Protein AF-A0AAW1TCM4-F1 (afdb_monomer_lite)

pLDDT: mean 75.03, std 10.3, range [40.72, 89.56]

Structure (mmCIF, N/CA/C/O backbone):
data_AF-A0AAW1TCM4-F1
#
_entry.id   AF-A0AAW1TCM4-F1
#
loop_
_atom_site.group_PDB
_atom_site.id
_atom_site.type_symbol
_atom_site.label_atom_id
_atom_site.label_alt_id
_atom_site.label_comp_id
_atom_site.label_asym_id
_atom_site.label_entity_id
_atom_site.label_seq_id
_atom_site.pdbx_PDB_ins_code
_atom_site.Cartn_x
_atom_site.Cartn_y
_atom_site.Cartn_z
_atom_site.occupancy
_atom_site.B_iso_or_equiv
_atom_site.auth_seq_id
_atom_site.auth_comp_id
_atom_site.auth_asym_id
_atom_site.auth_atom_id
_atom_site.pdbx_PDB_model_num
ATOM 1 N N . MET A 1 1 ? -0.206 16.823 -18.615 1.00 40.72 1 MET A N 1
ATOM 2 C CA . MET A 1 1 ? 0.899 15.876 -18.892 1.00 40.72 1 MET A CA 1
ATOM 3 C C . MET A 1 1 ? 1.906 15.952 -17.743 1.00 40.72 1 MET A C 1
ATOM 5 O O . MET A 1 1 ? 2.853 16.728 -17.786 1.00 40.72 1 MET A O 1
ATOM 9 N N . VAL A 1 2 ? 1.623 15.255 -16.637 1.00 46.03 2 VAL A N 1
ATOM 10 C CA . VAL A 1 2 ? 2.413 15.345 -15.395 1.00 46.03 2 VAL A CA 1
ATOM 11 C C . VAL A 1 2 ? 3.637 14.442 -15.539 1.00 46.03 2 VAL A C 1
ATOM 13 O O . VAL A 1 2 ? 3.503 13.271 -15.881 1.00 46.03 2 VAL A O 1
ATOM 16 N N . ARG A 1 3 ? 4.845 14.982 -15.342 1.00 58.47 3 ARG A N 1
ATOM 17 C CA . ARG A 1 3 ? 6.095 14.211 -15.452 1.00 58.47 3 ARG A CA 1
ATOM 18 C C . ARG A 1 3 ? 6.060 13.031 -14.458 1.00 58.47 3 ARG A C 1
ATOM 20 O O . ARG A 1 3 ? 5.876 13.295 -13.269 1.00 58.47 3 ARG A O 1
ATOM 27 N N . PRO A 1 4 ? 6.298 11.774 -14.886 1.00 62.53 4 PRO A N 1
ATOM 28 C CA . PRO A 1 4 ? 6.128 10.574 -14.049 1.00 62.53 4 PRO A CA 1
ATOM 29 C C . PRO A 1 4 ? 6.965 10.604 -12.760 1.00 62.53 4 PRO A C 1
ATOM 31 O O . PRO A 1 4 ? 6.526 10.121 -11.722 1.00 62.53 4 PRO A O 1
ATOM 34 N N . ARG A 1 5 ? 8.116 11.290 -12.789 1.00 63.88 5 ARG A N 1
ATOM 35 C CA . ARG A 1 5 ? 8.976 11.533 -11.619 1.00 63.88 5 ARG A CA 1
ATOM 36 C C . ARG A 1 5 ? 8.287 12.294 -10.480 1.00 63.88 5 ARG A C 1
ATOM 38 O O . ARG A 1 5 ? 8.565 12.030 -9.320 1.00 63.88 5 ARG A O 1
ATOM 45 N N . ARG A 1 6 ? 7.401 13.243 -10.799 1.00 72.44 6 ARG A N 1
ATOM 46 C CA . ARG A 1 6 ? 6.697 14.047 -9.786 1.00 72.44 6 ARG A CA 1
ATOM 47 C C . ARG A 1 6 ? 5.524 13.279 -9.187 1.00 72.44 6 ARG A C 1
ATOM 49 O O . ARG A 1 6 ? 5.311 13.355 -7.989 1.00 72.44 6 ARG A O 1
ATOM 56 N N . ALA A 1 7 ? 4.810 12.512 -10.009 1.00 76.19 7 ALA A N 1
ATOM 57 C CA . ALA A 1 7 ? 3.673 11.715 -9.558 1.00 76.19 7 ALA A CA 1
ATOM 58 C C . ALA A 1 7 ? 4.091 10.623 -8.555 1.00 76.19 7 ALA A C 1
ATOM 60 O O . ALA A 1 7 ? 3.447 10.487 -7.523 1.00 76.19 7 ALA A O 1
ATOM 61 N N . GLY A 1 8 ? 5.206 9.920 -8.798 1.00 79.31 8 GLY A N 1
ATOM 62 C CA . GLY A 1 8 ? 5.728 8.927 -7.848 1.00 79.31 8 GLY A CA 1
ATOM 63 C C . GLY A 1 8 ? 6.123 9.535 -6.498 1.00 79.31 8 GLY A C 1
ATOM 64 O O . GLY A 1 8 ? 5.716 9.030 -5.460 1.00 79.31 8 GLY A O 1
ATOM 65 N N . ALA A 1 9 ? 6.844 10.662 -6.504 1.00 81.38 9 ALA A N 1
ATOM 66 C CA . ALA A 1 9 ? 7.238 11.345 -5.269 1.00 81.38 9 ALA A CA 1
ATOM 67 C C . ALA A 1 9 ? 6.029 11.834 -4.455 1.00 81.38 9 ALA A C 1
ATOM 69 O O . ALA A 1 9 ? 6.022 11.708 -3.236 1.00 81.38 9 ALA A O 1
ATOM 70 N N . ILE A 1 10 ? 4.992 12.345 -5.128 1.00 85.19 10 ILE A N 1
ATOM 71 C CA . ILE A 1 10 ? 3.746 12.761 -4.474 1.00 85.19 10 ILE A CA 1
ATOM 72 C C . ILE A 1 10 ? 3.091 11.564 -3.773 1.00 85.19 10 ILE A C 1
ATOM 74 O O . ILE A 1 10 ? 2.753 11.675 -2.602 1.00 85.19 10 ILE A O 1
ATOM 78 N N . LEU A 1 11 ? 2.970 10.413 -4.442 1.00 85.81 11 LEU A N 1
ATOM 79 C CA . LEU A 1 11 ? 2.373 9.211 -3.846 1.00 85.81 11 LEU A CA 1
ATOM 80 C C . LEU A 1 11 ? 3.150 8.709 -2.620 1.00 85.81 11 LEU A C 1
ATOM 82 O O . LEU A 1 11 ? 2.528 8.347 -1.629 1.00 85.81 11 LEU A O 1
ATOM 86 N N . ILE A 1 12 ? 4.488 8.750 -2.650 1.00 85.19 12 ILE A N 1
ATOM 87 C CA . ILE A 1 12 ? 5.318 8.398 -1.483 1.00 85.19 12 ILE A CA 1
ATOM 88 C C . ILE A 1 12 ? 5.063 9.361 -0.324 1.00 85.19 12 ILE A C 1
ATOM 90 O O . ILE A 1 12 ? 4.878 8.914 0.801 1.00 85.19 12 ILE A O 1
ATOM 94 N N . ILE A 1 13 ? 5.023 10.671 -0.587 1.00 87.94 13 ILE A N 1
ATOM 95 C CA . ILE A 1 13 ? 4.738 11.671 0.451 1.00 87.94 13 ILE A CA 1
ATOM 96 C C . ILE A 1 13 ? 3.364 11.407 1.074 1.00 87.94 13 ILE A C 1
ATOM 98 O O . ILE A 1 13 ? 3.244 11.421 2.294 1.00 87.94 13 ILE A O 1
ATOM 102 N N . PHE A 1 14 ? 2.350 11.105 0.260 1.00 86.06 14 PHE A N 1
ATOM 103 C CA . PHE A 1 14 ? 1.027 10.731 0.761 1.00 86.06 14 PHE A CA 1
ATOM 104 C C . PHE A 1 14 ? 1.061 9.450 1.602 1.00 86.06 14 PHE A C 1
ATOM 106 O O . PHE A 1 14 ? 0.504 9.451 2.695 1.00 86.06 14 PHE A O 1
ATOM 113 N N . GLY A 1 15 ? 1.749 8.395 1.153 1.00 85.31 15 GLY A N 1
ATOM 114 C CA . GLY A 1 15 ? 1.902 7.155 1.924 1.00 85.31 15 GLY A CA 1
ATOM 115 C C . GLY A 1 15 ? 2.556 7.387 3.290 1.00 85.31 15 GLY A C 1
ATOM 116 O O . GLY A 1 15 ? 2.021 6.963 4.310 1.00 85.31 15 GLY A O 1
ATOM 117 N N . VAL A 1 16 ? 3.649 8.157 3.326 1.00 87.81 16 VAL A N 1
ATOM 118 C CA . VAL A 1 16 ? 4.347 8.527 4.571 1.00 87.81 16 VAL A CA 1
ATOM 119 C C . VAL A 1 16 ? 3.469 9.391 5.477 1.00 87.81 16 VAL A C 1
ATOM 121 O O . VAL A 1 16 ? 3.468 9.207 6.690 1.00 87.81 16 VAL A O 1
ATOM 124 N N . MET A 1 17 ? 2.696 10.327 4.916 1.00 89.56 17 MET A N 1
ATOM 125 C CA . MET A 1 17 ? 1.743 11.117 5.701 1.00 89.56 17 MET A CA 1
ATOM 126 C C . MET A 1 17 ? 0.652 10.239 6.318 1.00 89.56 17 MET A C 1
ATOM 128 O O . MET A 1 17 ? 0.297 10.452 7.474 1.00 89.56 17 MET A O 1
ATOM 132 N N . PHE A 1 18 ? 0.136 9.257 5.576 1.00 85.69 18 PHE A N 1
ATOM 133 C CA . PHE A 1 18 ? -0.867 8.320 6.079 1.00 85.69 18 PHE A CA 1
ATOM 134 C C . PHE A 1 18 ? -0.304 7.467 7.220 1.00 85.69 18 PHE A C 1
ATOM 136 O O . PHE A 1 18 ? -0.921 7.409 8.281 1.00 85.69 18 PHE A O 1
ATOM 143 N N . GLU A 1 19 ? 0.902 6.911 7.074 1.00 86.06 19 GLU A N 1
ATOM 144 C CA . GLU A 1 19 ? 1.581 6.228 8.183 1.00 86.06 19 GLU A CA 1
ATOM 145 C C . GLU A 1 19 ? 1.773 7.147 9.392 1.00 86.06 19 GLU A C 1
ATOM 147 O O . GLU A 1 19 ? 1.434 6.767 10.512 1.00 86.06 19 GLU A O 1
ATOM 152 N N . ALA A 1 20 ? 2.273 8.368 9.181 1.00 87.00 20 ALA A N 1
ATOM 153 C CA . A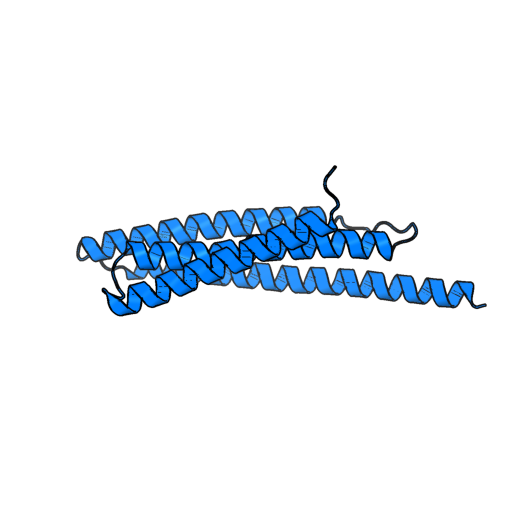LA A 1 20 ? 2.517 9.316 10.261 1.00 87.00 20 ALA A CA 1
ATOM 154 C C . ALA A 1 20 ? 1.228 9.642 11.030 1.00 87.00 20 ALA A C 1
ATOM 156 O O . ALA A 1 20 ? 1.226 9.620 12.260 1.00 87.00 20 ALA A O 1
ATOM 157 N N . VAL A 1 21 ? 0.118 9.886 10.326 1.00 86.75 21 VAL A N 1
ATOM 158 C CA . VAL A 1 21 ? -1.197 10.104 10.947 1.00 86.75 21 VAL A CA 1
ATOM 159 C C . VAL A 1 21 ? -1.647 8.863 11.718 1.00 86.75 21 VAL A C 1
ATOM 161 O O . VAL A 1 21 ? -2.099 8.994 12.854 1.00 86.75 21 VAL A O 1
ATOM 164 N N . GLY A 1 22 ? -1.469 7.664 11.159 1.00 83.25 22 GLY A N 1
ATOM 165 C CA . GLY A 1 22 ? -1.759 6.409 11.854 1.00 83.25 22 GLY A CA 1
ATOM 166 C C . GLY A 1 22 ? -0.968 6.266 13.158 1.00 83.25 22 GLY A C 1
ATOM 167 O O . GLY A 1 22 ? -1.544 5.987 14.209 1.00 83.25 22 GLY A O 1
ATOM 168 N N . PHE A 1 23 ? 0.337 6.542 13.135 1.00 82.69 23 PHE A N 1
ATOM 169 C CA . PHE A 1 23 ? 1.187 6.514 14.329 1.00 82.69 23 PHE A CA 1
ATOM 170 C C . PHE A 1 23 ? 0.819 7.586 15.360 1.00 82.69 23 PHE A C 1
ATOM 172 O O . PHE A 1 23 ? 0.856 7.312 16.560 1.00 82.69 23 PHE A O 1
ATOM 179 N N . ILE A 1 24 ? 0.420 8.782 14.923 1.00 84.69 24 ILE A N 1
ATOM 180 C CA . ILE A 1 24 ? -0.083 9.829 15.825 1.00 84.69 24 ILE A CA 1
ATOM 181 C C . ILE A 1 24 ? -1.378 9.363 16.501 1.00 84.69 24 ILE A C 1
ATOM 183 O O . ILE A 1 24 ? -1.511 9.492 17.717 1.00 84.69 24 ILE A O 1
ATOM 187 N N . MET A 1 25 ? -2.305 8.765 15.749 1.00 78.44 25 MET A N 1
ATOM 188 C CA . MET A 1 25 ? -3.540 8.206 16.309 1.00 78.44 25 MET A CA 1
ATOM 189 C C . MET A 1 25 ? -3.259 7.059 17.285 1.00 78.44 25 MET A C 1
ATOM 191 O O . MET A 1 25 ? -3.910 6.983 18.324 1.00 78.44 25 MET A O 1
ATOM 195 N N . ARG A 1 26 ? -2.228 6.242 17.027 1.00 77.56 26 ARG A N 1
ATOM 196 C CA . ARG A 1 26 ? -1.740 5.225 17.972 1.00 77.56 26 ARG A CA 1
ATOM 197 C C . ARG A 1 26 ? -1.243 5.833 19.278 1.00 77.56 26 ARG A C 1
ATOM 199 O O . ARG A 1 26 ? -1.575 5.345 20.356 1.00 77.56 26 ARG A O 1
ATOM 206 N N . ALA A 1 27 ? -0.451 6.898 19.188 1.00 78.69 27 ALA A N 1
ATOM 207 C CA . ALA A 1 27 ? 0.071 7.591 20.359 1.00 78.69 27 ALA A CA 1
ATOM 208 C C . ALA A 1 27 ? -1.053 8.239 21.185 1.00 78.69 27 ALA A C 1
ATOM 210 O O . ALA A 1 27 ? -1.025 8.165 22.411 1.00 78.69 27 ALA A O 1
ATOM 211 N N . LEU A 1 28 ? -2.062 8.817 20.525 1.00 74.00 28 LEU A N 1
ATOM 212 C CA . LEU A 1 28 ? -3.234 9.400 21.186 1.00 74.00 28 LEU A CA 1
ATOM 213 C C . LEU A 1 28 ? -4.132 8.333 21.827 1.00 74.00 28 LEU A C 1
ATOM 215 O O . LEU A 1 28 ? -4.562 8.511 22.964 1.00 74.00 28 LEU A O 1
ATOM 219 N N . SER A 1 29 ? -4.353 7.203 21.148 1.00 66.94 29 SER A N 1
ATOM 220 C CA . SER A 1 29 ? -5.100 6.063 21.697 1.00 66.94 29 SER A CA 1
ATOM 221 C C . SER A 1 29 ? -4.474 5.547 22.997 1.00 66.94 29 SER A C 1
ATOM 223 O O . SER A 1 29 ? -5.186 5.253 23.948 1.00 66.94 29 SER A O 1
ATOM 225 N N . SER A 1 30 ? -3.140 5.537 23.090 1.00 64.94 30 SER A N 1
ATOM 226 C CA . SER A 1 30 ? -2.426 5.135 24.308 1.00 64.94 30 SER A CA 1
ATOM 227 C C . SER A 1 30 ? -2.594 6.093 25.500 1.00 64.94 30 SER A C 1
ATOM 229 O O . SER A 1 30 ? -2.257 5.690 26.612 1.00 64.94 30 SER A O 1
ATOM 231 N N . GLN A 1 31 ? -3.027 7.343 25.299 1.00 65.81 31 GLN A N 1
ATOM 232 C CA . GLN A 1 31 ? -3.121 8.349 26.371 1.00 65.81 31 GLN A CA 1
ATOM 233 C C . GLN A 1 31 ? -4.536 8.555 26.916 1.00 65.81 31 GLN A C 1
ATOM 235 O O . GLN A 1 31 ? -4.673 8.996 28.053 1.00 65.81 31 GLN A O 1
ATOM 240 N N . VAL A 1 32 ? -5.567 8.286 26.110 1.00 61.31 32 VAL A N 1
ATOM 241 C CA . VAL A 1 32 ? -6.968 8.537 26.485 1.00 61.31 32 VAL A CA 1
ATOM 242 C C . VAL A 1 32 ? -7.636 7.243 26.938 1.00 61.31 32 VAL A C 1
ATOM 244 O O . VAL A 1 32 ? -8.017 7.145 28.093 1.00 61.31 32 VAL A O 1
ATOM 247 N N . ASP A 1 33 ? -7.719 6.258 26.040 1.00 56.75 33 ASP A N 1
ATOM 248 C CA . ASP A 1 33 ? -8.115 4.874 26.307 1.00 56.75 33 ASP A CA 1
ATOM 249 C C . ASP A 1 33 ? -7.749 4.022 25.071 1.00 56.75 33 ASP A C 1
ATOM 251 O O . ASP A 1 33 ? -8.199 4.332 23.958 1.00 56.75 33 ASP A O 1
ATOM 255 N N . PRO A 1 34 ? -6.960 2.940 25.217 1.00 53.72 34 PRO A N 1
ATOM 256 C CA . PRO A 1 34 ? -6.503 2.122 24.088 1.00 53.72 34 PRO A CA 1
ATOM 257 C C . PRO A 1 34 ? -7.632 1.384 23.345 1.00 53.72 34 PRO A C 1
ATOM 259 O O . PRO A 1 34 ? -7.412 0.895 22.240 1.00 53.72 34 PRO A O 1
ATOM 262 N N . TYR A 1 35 ? -8.837 1.339 23.923 1.00 54.53 35 TYR A N 1
ATOM 263 C CA . TYR A 1 35 ? -10.016 0.654 23.378 1.00 54.53 35 TYR A CA 1
ATOM 264 C C . TYR A 1 35 ? -11.107 1.606 22.876 1.00 54.53 35 TYR A C 1
ATOM 266 O O . TYR A 1 35 ? -12.182 1.160 22.477 1.00 54.53 35 TYR A O 1
ATOM 274 N N . LEU A 1 36 ? -10.855 2.922 22.845 1.00 60.28 36 LEU A N 1
ATOM 275 C CA . LEU A 1 36 ? -11.779 3.840 22.185 1.00 60.28 36 LEU A CA 1
ATOM 276 C C . LEU A 1 36 ? -11.787 3.557 20.677 1.00 60.28 36 LEU A C 1
ATOM 278 O O . LEU A 1 36 ? -10.915 4.006 19.926 1.00 60.28 36 LEU A O 1
ATOM 282 N N . LEU A 1 37 ? -12.840 2.853 20.256 1.00 60.31 37 LEU A N 1
ATOM 283 C CA . LEU A 1 37 ? -13.246 2.558 18.884 1.00 60.31 37 LEU A CA 1
ATOM 284 C C . LEU A 1 37 ? -12.688 3.504 17.810 1.00 60.31 37 LEU A C 1
ATOM 286 O O . LEU A 1 37 ? -11.998 3.032 16.906 1.00 60.31 37 LEU A O 1
ATOM 290 N N . PRO A 1 38 ? -12.988 4.821 17.846 1.00 64.31 38 PRO A N 1
ATOM 291 C CA . PRO A 1 38 ? -12.672 5.697 16.726 1.00 64.31 38 PRO A CA 1
ATOM 292 C C . PRO A 1 38 ? -11.164 5.877 16.525 1.00 64.31 38 PRO A C 1
ATOM 294 O O . PRO A 1 38 ? -10.724 6.032 15.388 1.00 64.31 38 PRO A O 1
ATOM 297 N N . TYR A 1 39 ? -10.360 5.812 17.590 1.00 66.94 39 TYR A N 1
ATOM 298 C CA . TYR A 1 39 ? -8.906 5.927 17.472 1.00 66.94 39 TYR A CA 1
ATOM 299 C C . TYR A 1 39 ? -8.289 4.658 16.888 1.00 66.94 39 TYR A C 1
ATOM 301 O O . TYR A 1 39 ? -7.445 4.756 15.995 1.00 66.94 39 TYR A O 1
ATOM 309 N N . PHE A 1 40 ? -8.764 3.486 17.321 1.00 68.00 40 PHE A N 1
ATOM 310 C CA . PHE A 1 40 ? -8.341 2.201 16.768 1.00 68.00 40 PHE A CA 1
ATOM 311 C C . PHE A 1 40 ? -8.698 2.086 15.277 1.00 68.00 40 PHE A C 1
ATOM 313 O O . PHE A 1 40 ? -7.832 1.756 14.467 1.00 68.00 40 PHE A O 1
ATOM 320 N N . MET A 1 41 ? -9.928 2.460 14.891 1.00 69.25 41 MET A N 1
ATOM 321 C CA . MET A 1 41 ? -10.363 2.471 13.484 1.00 69.25 41 MET A CA 1
ATOM 322 C C . MET A 1 41 ? -9.503 3.381 12.616 1.00 69.25 41 MET A C 1
ATOM 324 O O . MET A 1 41 ? -9.031 2.966 11.558 1.00 69.25 41 MET A O 1
ATOM 328 N N . CYS A 1 42 ? -9.306 4.629 13.051 1.00 71.88 42 CYS A N 1
ATOM 329 C CA . CYS A 1 42 ? -8.538 5.605 12.292 1.00 71.88 42 CYS A CA 1
ATOM 330 C C . CYS A 1 42 ? -7.083 5.157 12.148 1.00 71.88 42 CYS A C 1
ATOM 332 O O . CYS A 1 42 ? -6.570 5.122 11.033 1.00 71.88 42 CYS A O 1
ATOM 334 N N . GLN A 1 43 ? -6.428 4.758 13.242 1.00 78.62 43 GLN A N 1
ATOM 335 C CA . GLN A 1 43 ? -5.065 4.233 13.191 1.00 78.62 43 GLN A CA 1
ATOM 336 C C . GLN A 1 43 ? -4.952 3.070 12.197 1.00 78.62 43 GLN A C 1
ATOM 338 O O . GLN A 1 43 ? -4.044 3.062 11.366 1.00 78.62 43 GLN A O 1
ATOM 343 N N . TYR A 1 44 ? -5.862 2.099 12.288 1.00 75.88 44 TYR A N 1
ATOM 344 C CA . TYR A 1 44 ? -5.836 0.909 11.449 1.00 75.88 44 TYR A CA 1
ATOM 345 C C . TYR A 1 44 ? -6.044 1.256 9.970 1.00 75.88 44 TYR A C 1
ATOM 347 O O . TYR A 1 44 ? -5.239 0.866 9.129 1.00 75.88 44 TYR A O 1
ATOM 355 N N . PHE A 1 45 ? -7.056 2.069 9.656 1.00 80.19 45 PHE A N 1
ATOM 356 C CA . PHE A 1 45 ? -7.331 2.542 8.297 1.00 80.19 45 PHE A CA 1
ATOM 357 C C . PHE A 1 45 ? -6.112 3.230 7.674 1.00 80.19 45 PHE A C 1
ATOM 359 O O . PHE A 1 45 ? -5.695 2.886 6.570 1.00 80.19 45 PHE A O 1
ATOM 366 N N . PHE A 1 46 ? -5.517 4.190 8.386 1.00 82.94 46 PHE A N 1
ATOM 367 C CA . PHE A 1 46 ? -4.392 4.967 7.871 1.00 82.94 46 PHE A CA 1
ATOM 368 C C . PHE A 1 46 ? -3.150 4.104 7.614 1.00 82.94 46 PHE A C 1
ATOM 370 O O . PHE A 1 46 ? -2.477 4.306 6.603 1.00 82.94 46 PHE A O 1
ATOM 377 N N . ILE A 1 47 ? -2.882 3.118 8.477 1.00 82.44 47 ILE A N 1
ATOM 378 C CA . ILE A 1 47 ? -1.772 2.176 8.292 1.00 82.44 47 ILE A CA 1
ATOM 379 C C . ILE A 1 47 ? -2.038 1.244 7.109 1.00 82.44 47 ILE A C 1
ATOM 381 O O . ILE A 1 47 ? -1.161 1.089 6.269 1.00 82.44 47 ILE A O 1
ATOM 385 N N . VAL A 1 48 ? -3.235 0.661 7.000 1.00 79.06 48 VAL A N 1
ATOM 386 C CA . VAL A 1 48 ? -3.544 -0.334 5.957 1.00 79.06 48 VAL A CA 1
ATOM 387 C C . VAL A 1 48 ? -3.659 0.292 4.561 1.00 79.06 48 VAL A C 1
ATOM 389 O O . VAL A 1 48 ? -3.265 -0.322 3.574 1.00 79.06 48 VAL A O 1
ATOM 392 N N . VAL A 1 49 ? -4.107 1.546 4.455 1.00 79.38 49 VAL A N 1
ATOM 393 C CA . VAL A 1 49 ? -4.179 2.266 3.169 1.00 79.38 49 VAL A CA 1
ATOM 394 C C . VAL A 1 49 ? -2.794 2.695 2.653 1.00 79.38 49 VAL A C 1
ATOM 396 O O . VAL A 1 49 ? -2.616 2.881 1.447 1.00 79.38 49 VAL A O 1
ATOM 399 N N . ALA A 1 50 ? -1.790 2.861 3.522 1.00 83.50 50 ALA A N 1
ATOM 400 C CA . ALA A 1 50 ? -0.477 3.385 3.127 1.00 83.50 50 ALA A CA 1
ATOM 401 C C . ALA A 1 50 ? 0.219 2.523 2.050 1.00 83.50 50 ALA A C 1
ATOM 403 O O . ALA A 1 50 ? 0.838 3.044 1.118 1.00 83.50 50 ALA A O 1
ATOM 404 N N . LEU A 1 51 ? 0.051 1.205 2.138 1.00 77.06 51 LEU A N 1
ATOM 405 C CA . LEU A 1 51 ? 0.636 0.173 1.279 1.00 77.06 51 LEU A CA 1
ATOM 406 C C . LEU A 1 51 ? 0.250 0.390 -0.191 1.00 77.06 51 LEU A C 1
ATOM 408 O O . LEU A 1 51 ? 1.104 0.313 -1.079 1.00 77.06 51 LEU A O 1
ATOM 412 N N . VAL A 1 52 ? -1.018 0.747 -0.432 1.00 80.94 52 VAL A N 1
ATOM 413 C CA . VAL A 1 52 ? -1.574 1.069 -1.754 1.00 80.94 52 VAL A CA 1
ATOM 414 C C . VAL A 1 52 ? -0.762 2.174 -2.429 1.00 80.94 52 VAL A C 1
ATOM 416 O O . VAL A 1 52 ? -0.387 2.074 -3.603 1.00 80.94 52 VAL A O 1
ATOM 419 N N . PHE A 1 53 ? -0.473 3.246 -1.685 1.00 82.12 53 PHE A N 1
ATOM 420 C CA . PHE A 1 53 ? 0.254 4.404 -2.197 1.00 82.12 53 PHE A CA 1
ATOM 421 C C . PHE A 1 53 ? 1.713 4.065 -2.502 1.00 82.12 53 PHE A C 1
ATOM 423 O O . PHE A 1 53 ? 2.241 4.496 -3.534 1.00 82.12 53 PHE A O 1
ATOM 430 N N . PHE A 1 54 ? 2.348 3.246 -1.661 1.00 80.81 54 PHE A N 1
ATOM 431 C CA . PHE A 1 54 ? 3.701 2.758 -1.911 1.00 80.81 54 PHE A CA 1
ATOM 432 C C . PHE A 1 54 ? 3.767 1.855 -3.148 1.00 80.81 54 PHE A C 1
ATOM 434 O O . PHE A 1 54 ? 4.629 2.070 -4.003 1.00 80.81 54 PHE A O 1
ATOM 441 N N . ALA A 1 55 ? 2.831 0.918 -3.316 1.00 78.12 55 ALA A N 1
ATOM 442 C CA . ALA A 1 55 ? 2.763 0.057 -4.498 1.00 78.12 55 ALA A CA 1
ATOM 443 C C . ALA A 1 55 ? 2.584 0.874 -5.793 1.00 78.12 55 ALA A C 1
ATOM 445 O O . ALA A 1 55 ? 3.303 0.673 -6.780 1.00 78.12 55 ALA A O 1
ATOM 446 N N . ALA A 1 56 ? 1.690 1.868 -5.774 1.00 79.88 56 ALA A N 1
ATOM 447 C CA . ALA A 1 56 ? 1.483 2.777 -6.899 1.00 79.88 56 ALA A 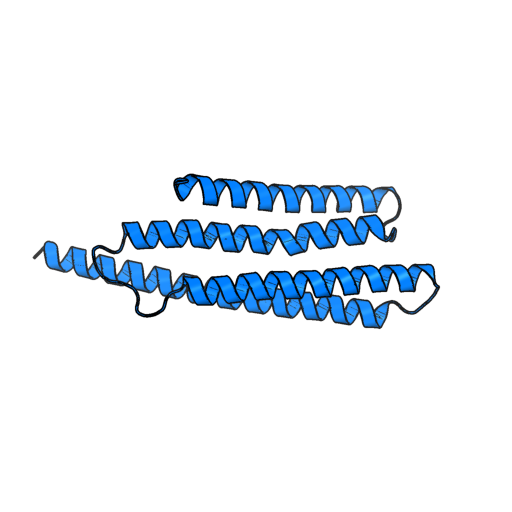CA 1
ATOM 448 C C . ALA A 1 56 ? 2.741 3.610 -7.227 1.00 79.88 56 ALA A C 1
ATOM 450 O O . ALA A 1 56 ? 3.074 3.805 -8.402 1.00 79.88 56 ALA A O 1
ATOM 451 N N . ALA A 1 57 ? 3.476 4.072 -6.210 1.00 82.50 57 ALA A N 1
ATOM 452 C CA . ALA A 1 57 ? 4.721 4.813 -6.396 1.00 82.50 57 ALA A CA 1
ATOM 453 C C . ALA A 1 57 ? 5.854 3.951 -6.976 1.00 82.50 57 ALA A C 1
ATOM 455 O O . ALA A 1 57 ? 6.517 4.380 -7.928 1.00 82.50 57 ALA A O 1
ATOM 456 N N . ILE A 1 58 ? 6.046 2.736 -6.448 1.00 79.50 58 ILE A N 1
ATOM 457 C CA . ILE A 1 58 ? 7.034 1.759 -6.936 1.00 79.50 58 ILE A CA 1
ATOM 458 C C . ILE A 1 58 ? 6.786 1.468 -8.417 1.00 79.50 58 ILE A C 1
ATOM 460 O O . ILE A 1 58 ? 7.721 1.465 -9.216 1.00 79.50 58 ILE A O 1
ATOM 464 N N . TYR A 1 59 ? 5.526 1.324 -8.826 1.00 75.06 59 TYR A N 1
ATOM 465 C CA . TYR A 1 59 ? 5.186 1.120 -10.229 1.00 75.06 59 TYR A CA 1
ATOM 466 C C . TYR A 1 59 ? 5.531 2.310 -11.133 1.00 75.06 59 TYR A C 1
ATOM 468 O O . TYR A 1 59 ? 6.036 2.115 -12.243 1.00 75.06 59 TYR A O 1
ATOM 476 N N . LEU A 1 60 ? 5.255 3.546 -10.705 1.00 76.31 60 LEU A N 1
ATOM 477 C CA . LEU A 1 60 ? 5.624 4.724 -11.497 1.00 76.31 60 LEU A CA 1
ATOM 478 C C . LEU A 1 60 ? 7.145 4.834 -11.649 1.00 76.31 60 LEU A C 1
ATOM 480 O O . LEU A 1 60 ? 7.625 5.184 -12.732 1.00 76.31 60 LEU A O 1
ATOM 484 N N . ALA A 1 61 ? 7.894 4.485 -10.599 1.00 77.62 61 ALA A N 1
ATOM 485 C CA . ALA A 1 61 ? 9.349 4.398 -10.646 1.00 77.62 61 ALA A CA 1
ATOM 486 C C . ALA A 1 61 ? 9.817 3.292 -11.609 1.00 77.62 61 ALA A C 1
ATOM 488 O O . ALA A 1 61 ? 10.645 3.555 -12.482 1.00 77.62 61 ALA A O 1
ATOM 489 N N . LEU A 1 62 ? 9.228 2.097 -11.529 1.00 72.69 62 LEU A N 1
ATOM 490 C CA . LEU A 1 62 ? 9.562 0.945 -12.370 1.00 72.69 62 LEU A CA 1
ATOM 491 C C . LEU A 1 62 ? 9.213 1.171 -13.846 1.00 72.69 62 LEU A C 1
ATOM 493 O O . LEU A 1 62 ? 10.014 0.883 -14.729 1.00 72.69 62 LEU A O 1
ATOM 497 N N . SER A 1 63 ? 8.048 1.753 -14.131 1.00 68.94 63 SER A N 1
ATOM 498 C CA . SER A 1 63 ? 7.645 2.137 -15.488 1.00 68.94 63 SER A CA 1
ATOM 499 C C . SER A 1 63 ? 8.636 3.105 -16.117 1.00 68.94 63 SER A C 1
ATOM 501 O O . SER A 1 63 ? 8.908 3.020 -17.312 1.00 68.94 63 SER A O 1
ATOM 503 N N . TRP A 1 64 ? 9.174 4.034 -15.326 1.00 73.62 64 TRP A N 1
ATOM 504 C CA . TRP A 1 64 ? 10.184 4.970 -15.797 1.00 73.62 64 TRP A CA 1
ATOM 505 C C . TRP A 1 64 ? 11.550 4.295 -15.980 1.00 73.62 64 TRP A C 1
ATOM 507 O O . TRP A 1 64 ? 12.188 4.516 -17.007 1.00 73.62 64 TRP A O 1
ATOM 517 N N . LEU A 1 65 ? 11.966 3.435 -15.044 1.00 71.88 65 LEU A N 1
ATOM 518 C CA . LEU A 1 65 ? 13.204 2.656 -15.140 1.00 71.88 65 LEU A CA 1
ATOM 519 C C . LEU A 1 65 ? 13.211 1.774 -16.397 1.00 71.88 65 LEU A C 1
ATOM 521 O O . LEU A 1 65 ? 14.148 1.832 -17.185 1.00 71.88 65 LEU A O 1
ATOM 525 N N . LEU A 1 66 ? 12.133 1.028 -16.638 1.00 66.31 66 LEU A N 1
ATOM 526 C CA . LEU A 1 66 ? 11.993 0.155 -17.806 1.00 66.31 66 LEU A CA 1
ATOM 527 C C . LEU A 1 66 ? 11.973 0.935 -19.125 1.00 66.31 66 LEU A C 1
ATOM 529 O O . LEU A 1 66 ? 12.512 0.457 -20.118 1.00 66.31 66 LEU A O 1
ATOM 533 N N . LEU A 1 67 ? 11.394 2.141 -19.149 1.00 68.50 67 LEU A N 1
ATOM 534 C CA . LEU A 1 67 ? 11.469 3.034 -20.313 1.00 68.50 67 LEU A CA 1
ATOM 535 C C . LEU A 1 67 ? 12.884 3.587 -20.542 1.00 68.50 67 LEU A C 1
ATOM 537 O O . LEU A 1 67 ? 13.231 3.889 -21.680 1.00 68.50 67 LEU A O 1
ATOM 541 N N . GLY A 1 68 ? 13.682 3.743 -19.482 1.00 65.25 68 GLY A N 1
ATOM 542 C CA . GLY A 1 68 ? 15.075 4.185 -19.569 1.00 65.25 68 GLY A CA 1
ATOM 543 C C . GLY A 1 68 ? 16.047 3.076 -19.979 1.00 65.25 68 GLY A C 1
ATOM 544 O O . GLY A 1 68 ? 17.005 3.351 -20.693 1.00 65.25 68 GLY A O 1
ATOM 545 N N . VAL A 1 69 ? 15.790 1.836 -19.551 1.00 63.47 69 VAL A N 1
ATOM 546 C CA . VAL A 1 69 ? 16.628 0.657 -19.832 1.00 63.47 69 VAL A CA 1
ATOM 547 C C . VAL A 1 69 ? 16.277 0.021 -21.178 1.00 63.47 69 VAL A C 1
ATOM 549 O O . VAL A 1 69 ? 17.164 -0.382 -21.927 1.00 63.47 69 VAL A O 1
ATOM 552 N N . SER A 1 70 ? 14.989 -0.046 -21.527 1.00 54.19 70 SER A N 1
ATOM 553 C CA . SER A 1 70 ? 14.558 -0.723 -22.745 1.00 54.19 70 SER A CA 1
ATOM 554 C C . SER A 1 70 ? 14.569 0.212 -23.951 1.00 54.19 70 SER A C 1
ATOM 556 O O . SER A 1 70 ? 13.558 0.778 -24.376 1.00 54.19 70 SER A O 1
ATOM 558 N N . GLY A 1 71 ? 15.738 0.319 -24.574 1.00 53.06 71 GLY A N 1
ATOM 559 C CA . GLY A 1 71 ? 15.792 0.562 -26.007 1.00 53.06 71 GLY A CA 1
ATOM 560 C C . GLY A 1 71 ? 15.111 -0.599 -26.746 1.00 53.06 71 GLY A C 1
ATOM 561 O O . GLY A 1 71 ? 15.721 -1.633 -26.974 1.00 53.06 71 GLY A O 1
ATOM 562 N N . ARG A 1 72 ? 13.852 -0.406 -27.163 1.00 49.59 72 ARG A N 1
ATOM 563 C CA . ARG A 1 72 ? 13.113 -1.189 -28.187 1.00 49.59 72 ARG A CA 1
ATOM 564 C C . ARG A 1 72 ? 12.560 -2.583 -27.833 1.00 49.59 72 ARG A C 1
ATOM 566 O O . ARG A 1 72 ? 11.796 -3.085 -28.655 1.00 49.59 72 ARG A O 1
ATOM 573 N N . HIS A 1 73 ? 12.793 -3.177 -26.658 1.00 50.31 73 HIS A N 1
ATOM 574 C CA . HIS A 1 73 ? 12.157 -4.462 -26.297 1.00 50.31 73 HIS A CA 1
ATOM 575 C C . HIS A 1 73 ? 11.018 -4.295 -25.280 1.00 50.31 73 HIS A C 1
ATOM 577 O O . HIS A 1 73 ? 11.225 -4.077 -24.086 1.00 50.31 73 HIS A O 1
ATOM 583 N N . LYS A 1 74 ? 9.770 -4.402 -25.749 1.00 53.38 74 LYS A N 1
ATOM 584 C CA . LYS A 1 74 ? 8.609 -4.484 -24.854 1.00 53.38 74 LYS A CA 1
ATOM 585 C C . LYS A 1 74 ? 8.678 -5.810 -24.079 1.00 53.38 74 LYS A C 1
ATOM 587 O O . LYS A 1 74 ? 8.770 -6.848 -24.734 1.00 53.38 74 LYS A O 1
ATOM 592 N N . PRO A 1 75 ? 8.614 -5.810 -22.735 1.00 51.75 75 PRO A N 1
ATOM 593 C CA . PRO A 1 75 ? 8.464 -7.052 -21.987 1.00 51.75 75 PRO A CA 1
ATOM 594 C C . PRO A 1 75 ? 7.154 -7.765 -22.394 1.00 51.75 75 PRO A C 1
ATOM 596 O O . PRO A 1 75 ? 6.164 -7.087 -22.688 1.00 51.75 75 PRO A O 1
ATOM 599 N N . PRO A 1 76 ? 7.138 -9.113 -22.436 1.00 50.03 76 PRO A N 1
ATOM 600 C CA . PRO A 1 76 ? 6.036 -9.918 -22.982 1.00 50.03 76 PRO A CA 1
ATOM 601 C C . PRO A 1 76 ? 4.738 -9.859 -22.166 1.00 50.03 76 PRO A C 1
ATOM 603 O O . PRO A 1 76 ? 3.666 -10.145 -22.692 1.00 50.03 76 PRO A O 1
ATOM 606 N N . VAL A 1 77 ? 4.807 -9.445 -20.902 1.00 56.16 77 VAL A N 1
ATOM 607 C CA . VAL A 1 77 ? 3.650 -9.297 -20.014 1.00 56.16 77 VAL A CA 1
ATOM 608 C C . VAL A 1 77 ? 3.584 -7.851 -19.563 1.00 56.16 77 VAL A C 1
ATOM 610 O O . VAL A 1 77 ? 4.588 -7.317 -19.105 1.00 56.16 77 VAL A O 1
ATOM 613 N N . SER A 1 78 ? 2.418 -7.212 -19.699 1.00 61.88 78 SER A N 1
ATOM 614 C CA . SER A 1 78 ? 2.165 -5.866 -19.176 1.00 61.88 78 SER A CA 1
ATOM 615 C C . SER A 1 78 ? 2.166 -5.932 -17.645 1.00 61.88 78 SER A C 1
ATOM 617 O O . SER A 1 78 ? 1.147 -6.312 -17.060 1.00 61.88 78 SER A O 1
ATOM 619 N N . PRO A 1 79 ? 3.252 -5.519 -16.965 1.00 60.91 79 PRO A N 1
ATOM 620 C CA . PRO A 1 79 ? 3.325 -5.565 -15.502 1.00 60.91 79 PRO A CA 1
ATOM 621 C C . PRO A 1 79 ? 2.259 -4.655 -14.882 1.00 60.91 79 PRO A C 1
ATOM 623 O O . PRO A 1 79 ? 1.826 -4.850 -13.754 1.00 60.91 79 PRO A O 1
ATOM 626 N N . ARG A 1 80 ? 1.791 -3.685 -15.678 1.00 66.62 80 ARG A N 1
ATOM 627 C CA . ARG A 1 80 ? 0.744 -2.717 -15.360 1.00 66.62 80 ARG A CA 1
ATOM 628 C C . ARG A 1 80 ? -0.576 -3.384 -14.992 1.00 66.62 80 ARG A C 1
ATOM 630 O O . ARG A 1 80 ? -1.252 -2.899 -14.098 1.00 66.62 80 ARG A O 1
ATOM 637 N N . LEU A 1 81 ? -0.959 -4.459 -15.686 1.00 70.06 81 LEU A N 1
ATOM 638 C CA . LEU A 1 81 ? -2.257 -5.100 -15.461 1.00 70.06 81 LEU A CA 1
ATOM 639 C C . LEU A 1 81 ? -2.262 -5.875 -14.143 1.00 70.06 81 LEU A C 1
ATOM 641 O O . LEU A 1 81 ? -3.177 -5.713 -13.346 1.00 70.06 81 LEU A O 1
ATOM 645 N N . ILE A 1 82 ? -1.201 -6.648 -13.905 1.00 69.56 82 ILE A N 1
ATOM 646 C CA . ILE A 1 82 ? -0.986 -7.407 -12.668 1.00 69.56 82 ILE A CA 1
ATOM 647 C C . ILE A 1 82 ? -1.031 -6.448 -11.471 1.00 69.56 82 ILE A C 1
ATOM 649 O O . ILE A 1 82 ? -1.782 -6.652 -10.528 1.00 69.56 82 ILE A O 1
ATOM 653 N N . LEU A 1 83 ? -0.320 -5.328 -11.578 1.00 70.75 83 LEU A N 1
ATOM 654 C CA . LEU A 1 83 ? -0.290 -4.266 -10.579 1.00 70.75 83 LEU A CA 1
ATOM 655 C C . LEU A 1 83 ? -1.629 -3.594 -10.299 1.00 70.75 83 LEU A C 1
ATOM 657 O O . LEU A 1 83 ? -1.967 -3.382 -9.141 1.00 70.75 83 LEU A O 1
ATOM 661 N N . ILE A 1 84 ? -2.381 -3.237 -11.341 1.00 74.50 84 ILE A N 1
ATOM 662 C CA . ILE A 1 84 ? -3.703 -2.626 -11.165 1.00 74.50 84 ILE A CA 1
ATOM 663 C C . ILE A 1 84 ? -4.634 -3.613 -10.460 1.00 74.50 84 ILE A C 1
ATOM 665 O O . ILE A 1 84 ? -5.348 -3.214 -9.549 1.00 74.50 84 ILE A O 1
ATOM 669 N N . ILE A 1 85 ? -4.583 -4.896 -10.830 1.00 80.44 85 ILE A N 1
ATOM 670 C CA . ILE A 1 85 ? -5.367 -5.945 -10.171 1.00 80.44 85 ILE A CA 1
ATOM 671 C C . ILE A 1 85 ? -4.974 -6.060 -8.693 1.00 80.44 85 ILE A C 1
ATOM 673 O O . ILE A 1 85 ? -5.860 -6.055 -7.844 1.00 80.44 85 ILE A O 1
ATOM 677 N N . PHE A 1 86 ? -3.676 -6.084 -8.375 1.00 77.25 86 PHE A N 1
ATOM 678 C CA . PHE A 1 86 ? -3.197 -6.145 -6.991 1.00 77.25 86 PHE A CA 1
ATOM 679 C C . PHE A 1 86 ? -3.595 -4.918 -6.172 1.00 77.25 86 PHE A C 1
ATOM 681 O O . PHE A 1 86 ? -4.085 -5.070 -5.063 1.00 77.25 86 PHE A O 1
ATOM 688 N N . VAL A 1 87 ? -3.455 -3.711 -6.721 1.00 78.56 87 VAL A N 1
ATOM 689 C CA . VAL A 1 87 ? -3.875 -2.472 -6.049 1.00 78.56 87 VAL A CA 1
ATOM 690 C C . VAL A 1 87 ? -5.387 -2.449 -5.824 1.00 78.56 87 VAL A C 1
ATOM 692 O O . VAL A 1 87 ? -5.845 -2.081 -4.747 1.00 78.56 87 VAL A O 1
ATOM 695 N N . CYS A 1 88 ? -6.183 -2.863 -6.812 1.00 82.38 88 CYS A N 1
ATOM 696 C CA . CYS A 1 88 ? -7.630 -2.972 -6.646 1.00 82.38 88 CYS A CA 1
ATOM 697 C C . CYS A 1 88 ? -7.996 -4.000 -5.570 1.00 82.38 88 CYS A C 1
ATOM 699 O O . CYS A 1 88 ? -8.878 -3.736 -4.757 1.00 82.38 88 CYS A O 1
ATOM 701 N N . PHE A 1 89 ? -7.311 -5.142 -5.546 1.00 84.25 89 PHE A N 1
ATOM 702 C CA . PHE A 1 89 ? -7.491 -6.166 -4.526 1.00 84.25 89 PHE A CA 1
ATOM 703 C C . PHE A 1 89 ? -7.133 -5.647 -3.125 1.00 84.25 89 PHE A C 1
ATOM 705 O O . PHE A 1 89 ? -7.923 -5.810 -2.203 1.00 84.25 89 PHE A O 1
ATOM 712 N N . ASP A 1 90 ? -6.014 -4.933 -2.988 1.00 84.56 90 ASP A N 1
ATOM 713 C CA . ASP A 1 90 ? -5.555 -4.305 -1.742 1.00 84.56 90 ASP A CA 1
ATOM 714 C C . ASP A 1 90 ? -6.592 -3.313 -1.185 1.00 84.56 90 ASP A C 1
ATOM 716 O O . ASP A 1 90 ? -6.946 -3.357 -0.006 1.00 84.56 90 ASP A O 1
ATOM 720 N N . ILE A 1 91 ? -7.173 -2.480 -2.058 1.00 81.88 91 ILE A N 1
ATOM 721 C CA . ILE A 1 91 ? -8.253 -1.548 -1.699 1.00 81.88 91 ILE A CA 1
ATOM 722 C C . ILE A 1 91 ? -9.495 -2.307 -1.216 1.00 81.88 91 ILE A C 1
ATOM 724 O O . ILE A 1 91 ? -10.083 -1.937 -0.201 1.00 81.88 91 ILE A O 1
ATOM 728 N N . VAL A 1 92 ? -9.897 -3.374 -1.913 1.00 86.50 92 VAL A N 1
ATOM 729 C CA . VAL A 1 92 ? -11.055 -4.193 -1.517 1.00 86.50 92 VAL A CA 1
ATOM 730 C C . VAL A 1 92 ? -10.811 -4.859 -0.160 1.00 86.50 92 VAL A C 1
ATOM 732 O O . VAL A 1 92 ? -11.671 -4.781 0.718 1.00 86.50 92 VAL A O 1
ATOM 735 N N . CYS A 1 93 ? -9.633 -5.450 0.048 1.00 84.56 93 CYS A N 1
ATOM 736 C CA . CYS A 1 93 ? -9.228 -6.028 1.328 1.00 84.56 93 CYS A CA 1
ATOM 737 C C . CYS A 1 93 ? -9.242 -4.987 2.449 1.00 84.56 93 CYS A C 1
ATOM 739 O O . CYS A 1 93 ? -9.762 -5.266 3.526 1.00 84.56 93 CYS A O 1
ATOM 741 N N . THR A 1 94 ? -8.749 -3.779 2.182 1.00 84.06 94 THR A N 1
ATOM 742 C CA . THR A 1 94 ? -8.752 -2.677 3.149 1.00 84.06 94 THR A CA 1
ATOM 743 C C . THR A 1 94 ? -10.173 -2.266 3.531 1.00 84.06 94 THR A C 1
ATOM 745 O O . THR A 1 94 ? -10.457 -2.074 4.708 1.00 84.06 94 THR A O 1
ATOM 748 N N . ILE A 1 95 ? -11.101 -2.180 2.571 1.00 84.75 95 ILE A N 1
ATOM 749 C CA . ILE A 1 95 ? -12.512 -1.863 2.851 1.00 84.75 95 ILE A CA 1
ATOM 750 C C . ILE A 1 95 ? -13.140 -2.932 3.753 1.00 84.75 95 ILE A C 1
ATOM 752 O O . ILE A 1 95 ? -13.813 -2.590 4.726 1.00 84.75 95 ILE A O 1
ATOM 756 N N . ILE A 1 96 ? -12.900 -4.214 3.461 1.00 84.81 96 ILE A N 1
ATOM 757 C CA . ILE A 1 96 ? -13.405 -5.331 4.272 1.00 84.81 96 ILE A CA 1
ATOM 758 C C . ILE A 1 96 ? -12.819 -5.278 5.683 1.00 84.81 96 ILE A C 1
ATOM 760 O O . ILE A 1 96 ? -13.555 -5.425 6.654 1.00 84.81 96 ILE A O 1
ATOM 764 N N . GLN A 1 97 ? -11.517 -5.026 5.807 1.00 83.31 97 GLN A N 1
ATOM 765 C CA . GLN A 1 97 ? -10.859 -4.908 7.103 1.00 83.31 97 GLN A CA 1
ATOM 766 C C . GLN A 1 97 ? -11.410 -3.732 7.908 1.00 83.31 97 GLN A C 1
ATOM 768 O O . GLN A 1 97 ? -11.710 -3.884 9.081 1.00 83.31 97 GLN A O 1
ATOM 773 N N . VAL A 1 98 ? -11.628 -2.575 7.287 1.00 81.06 98 VAL A N 1
ATOM 774 C CA . VAL A 1 98 ? -12.172 -1.389 7.966 1.00 81.06 98 VAL A CA 1
ATOM 775 C C . VAL A 1 98 ? -13.616 -1.614 8.405 1.00 81.06 98 VAL A C 1
ATOM 777 O O . VAL A 1 98 ? -13.993 -1.204 9.501 1.00 81.06 98 VAL A O 1
ATOM 780 N N . ALA A 1 99 ? -14.417 -2.310 7.595 1.00 84.00 99 ALA A N 1
ATOM 781 C CA . ALA A 1 99 ? -15.757 -2.736 7.985 1.00 84.00 99 ALA A CA 1
ATOM 782 C C . ALA A 1 99 ? -15.719 -3.748 9.146 1.00 84.00 99 ALA A C 1
ATOM 784 O O . ALA A 1 99 ? -16.483 -3.614 10.101 1.00 84.00 99 ALA A O 1
ATOM 785 N N . GLY A 1 100 ? -14.801 -4.720 9.100 1.00 80.25 100 GLY A N 1
ATOM 786 C CA . GLY A 1 100 ? -14.563 -5.676 10.183 1.00 80.25 100 GLY A CA 1
ATOM 787 C C . GLY A 1 100 ? -14.136 -4.980 11.473 1.00 80.25 100 GLY A C 1
ATOM 788 O O . GLY A 1 100 ? -14.700 -5.235 12.533 1.00 80.25 100 GLY A O 1
ATOM 789 N N . ALA A 1 101 ? -13.235 -4.007 11.370 1.00 77.75 101 ALA A N 1
ATOM 790 C CA . ALA A 1 101 ? -12.822 -3.168 12.477 1.00 77.75 101 ALA A CA 1
ATOM 791 C C . ALA A 1 101 ? -14.037 -2.435 13.054 1.00 77.75 101 ALA A C 1
ATOM 793 O O . ALA A 1 101 ? -14.333 -2.591 14.236 1.00 77.75 101 ALA A O 1
ATOM 794 N N . ALA A 1 102 ? -14.818 -1.729 12.231 1.00 78.44 102 ALA A N 1
ATOM 795 C CA . ALA A 1 102 ? -16.012 -1.026 12.701 1.00 78.44 102 ALA A CA 1
ATOM 796 C C . ALA A 1 102 ? -16.979 -1.964 13.448 1.00 78.44 102 ALA A C 1
ATOM 798 O O . ALA A 1 102 ? -17.542 -1.571 14.471 1.00 78.44 102 ALA A O 1
ATOM 799 N N . SER A 1 103 ? -17.103 -3.216 12.988 1.00 78.06 103 SER A N 1
ATOM 800 C CA . SER A 1 103 ? -17.929 -4.232 13.643 1.00 78.06 103 SER A CA 1
ATOM 801 C C . SER A 1 103 ? -17.393 -4.694 15.005 1.00 78.06 103 SER A C 1
ATOM 803 O O . SER A 1 103 ? -18.199 -4.821 15.927 1.00 78.06 103 SER A O 1
ATOM 805 N N . ILE A 1 104 ? -16.065 -4.837 15.181 1.00 75.94 104 ILE A N 1
ATOM 806 C CA . ILE A 1 104 ? -15.438 -5.046 16.508 1.00 75.94 104 ILE A CA 1
ATOM 807 C C . ILE A 1 104 ? -15.902 -3.947 17.438 1.00 75.94 104 ILE A C 1
ATOM 809 O O . ILE A 1 104 ? -16.400 -4.195 18.527 1.00 75.94 104 ILE A O 1
ATOM 813 N N . GLY A 1 105 ? -15.787 -2.716 16.962 1.00 70.06 105 GLY A N 1
ATOM 814 C CA . GLY A 1 105 ? -16.145 -1.580 17.761 1.00 70.06 105 GLY A CA 1
ATOM 815 C C . GLY A 1 105 ? -17.604 -1.591 18.222 1.00 70.06 105 GLY A C 1
ATOM 816 O O . GLY A 1 105 ? -17.910 -1.323 19.382 1.00 70.06 105 GLY A O 1
ATOM 817 N N . THR A 1 106 ? -18.529 -1.902 17.318 1.00 71.31 106 THR A N 1
ATOM 818 C CA . THR A 1 106 ? -19.938 -2.008 17.703 1.00 71.31 106 THR A CA 1
ATOM 819 C C . THR A 1 106 ? -20.189 -3.165 18.668 1.00 71.31 106 THR A C 1
ATOM 821 O O . THR A 1 106 ? -21.030 -3.016 19.550 1.00 71.31 106 THR A O 1
ATOM 824 N N . ALA A 1 107 ? -19.459 -4.279 18.548 1.00 73.19 107 ALA A N 1
ATOM 825 C CA . ALA A 1 107 ? -19.581 -5.422 19.451 1.00 73.19 107 ALA A CA 1
ATOM 826 C C . ALA A 1 107 ? -19.107 -5.074 20.872 1.00 73.19 107 ALA A C 1
ATOM 828 O O . ALA A 1 107 ? -19.862 -5.279 21.820 1.00 73.19 107 ALA A O 1
ATOM 829 N N . GLU A 1 108 ? -17.941 -4.432 20.999 1.00 69.12 108 GLU A N 1
ATOM 830 C CA . GLU A 1 108 ? -17.386 -3.937 22.271 1.00 69.12 108 GLU A CA 1
ATOM 831 C C . GLU A 1 108 ? -18.358 -2.988 22.987 1.00 69.12 108 GLU A C 1
ATOM 833 O O . GLU A 1 108 ? -18.593 -3.104 24.185 1.00 69.12 108 GLU A O 1
ATOM 838 N N . SER A 1 109 ? -18.989 -2.069 22.245 1.00 68.81 109 SER A N 1
ATOM 839 C CA . SER A 1 109 ? -19.949 -1.114 22.820 1.00 68.81 109 SER A CA 1
ATOM 840 C C . SER A 1 109 ? -21.257 -1.747 23.312 1.00 68.81 109 SER A C 1
ATOM 842 O O . SER A 1 109 ? -22.026 -1.091 24.010 1.00 68.81 109 SER A O 1
ATOM 844 N N . ASN A 1 110 ? -21.524 -2.993 22.919 1.00 70.50 110 ASN A N 1
ATOM 845 C CA . ASN A 1 110 ? -22.778 -3.700 23.160 1.00 70.50 110 ASN A CA 1
ATOM 846 C C . ASN A 1 110 ? -22.572 -4.963 24.023 1.00 70.50 110 ASN A C 1
ATOM 848 O O . ASN A 1 110 ? -23.449 -5.828 24.022 1.00 70.50 110 ASN A O 1
ATOM 852 N N . ASP A 1 111 ? -21.413 -5.087 24.695 1.00 70.69 111 ASP A N 1
ATOM 853 C CA . ASP A 1 111 ? -20.981 -6.259 25.484 1.00 70.69 111 ASP A CA 1
ATOM 854 C C . ASP A 1 111 ? -21.068 -7.592 24.701 1.00 70.69 111 ASP A C 1
ATOM 856 O O . ASP A 1 111 ? -21.340 -8.661 25.254 1.00 70.69 111 ASP A O 1
ATOM 860 N N . GLN A 1 112 ? -20.865 -7.541 23.380 1.00 71.06 112 GLN A N 1
ATOM 861 C CA . GLN A 1 112 ? -20.812 -8.719 22.511 1.00 71.06 112 GLN A CA 1
ATOM 862 C C . GLN A 1 112 ? -19.366 -9.139 22.251 1.00 71.06 112 GLN A C 1
ATOM 864 O O . GLN A 1 112 ? -18.471 -8.304 22.167 1.00 71.06 112 GLN A O 1
ATOM 869 N N . ASP A 1 113 ? -19.156 -10.445 22.078 1.00 73.31 113 ASP A N 1
ATOM 870 C CA . ASP A 1 113 ? -17.834 -11.023 21.845 1.00 73.31 113 ASP A CA 1
ATOM 871 C C . ASP A 1 113 ? -17.232 -10.493 20.516 1.00 73.31 113 ASP A C 1
ATOM 873 O O . ASP A 1 113 ? -17.788 -10.759 19.443 1.00 73.31 113 ASP A O 1
ATOM 877 N N . PRO A 1 114 ? -16.120 -9.731 20.551 1.00 74.25 114 PRO A N 1
ATOM 878 C CA . PRO A 1 114 ? -15.466 -9.130 19.378 1.00 74.25 114 PRO A CA 1
ATOM 879 C C . PRO A 1 114 ? -14.639 -10.136 18.558 1.00 74.25 114 PRO A C 1
ATOM 881 O O . PRO A 1 114 ? -14.201 -9.825 17.445 1.00 74.25 114 PRO A O 1
ATOM 884 N N . SER A 1 115 ? -14.405 -11.339 19.098 1.00 75.38 115 SER A N 1
ATOM 885 C CA . SER A 1 115 ? -13.506 -12.357 18.541 1.00 75.38 115 SER A CA 1
ATOM 886 C C . SER A 1 115 ? -13.739 -12.683 17.054 1.00 75.38 115 SER A C 1
ATOM 888 O O . SER A 1 115 ? -12.773 -12.645 16.288 1.00 75.38 115 SER A O 1
ATOM 890 N N . PRO A 1 116 ? -14.980 -12.923 16.574 1.00 76.38 116 PRO A N 1
ATOM 891 C CA . PRO A 1 116 ? -15.197 -13.277 15.171 1.00 76.38 116 PRO A CA 1
ATOM 892 C C . PRO A 1 116 ? -14.892 -12.125 14.204 1.00 76.38 116 PRO A C 1
ATOM 894 O O . PRO A 1 116 ? -14.450 -12.363 13.081 1.00 76.38 116 PRO A O 1
ATOM 897 N N . ALA A 1 117 ? -15.088 -10.872 14.620 1.00 75.81 117 ALA A N 1
ATOM 898 C CA . ALA A 1 117 ? -14.752 -9.712 13.799 1.00 75.81 117 ALA A CA 1
ATOM 899 C C . ALA A 1 117 ? -13.232 -9.461 13.749 1.00 75.81 117 ALA A C 1
ATOM 901 O O . ALA A 1 117 ? -12.703 -9.055 12.711 1.00 75.81 117 ALA A O 1
ATOM 902 N N . ASN A 1 118 ? -12.519 -9.771 14.836 1.00 80.56 118 ASN A N 1
ATOM 903 C CA . ASN A 1 118 ? -11.059 -9.740 14.886 1.00 80.56 118 ASN A CA 1
ATOM 904 C C . ASN A 1 118 ? -10.412 -10.793 13.973 1.00 80.56 118 ASN A C 1
ATOM 906 O O . ASN A 1 118 ? -9.474 -10.473 13.243 1.00 80.56 118 ASN A O 1
ATOM 910 N N . ASP A 1 119 ? -10.950 -12.012 13.929 1.00 82.44 119 ASP A N 1
ATOM 911 C CA . ASP A 1 119 ? -10.440 -13.065 13.042 1.00 82.44 119 ASP A CA 1
ATOM 912 C C . ASP A 1 119 ? -10.575 -12.687 11.558 1.00 82.44 119 ASP A C 1
ATOM 914 O O . ASP A 1 119 ? -9.649 -12.895 10.769 1.00 82.44 119 ASP A O 1
ATOM 918 N N . VAL A 1 120 ? -11.692 -12.056 11.173 1.00 83.75 120 VAL A N 1
ATOM 919 C CA . 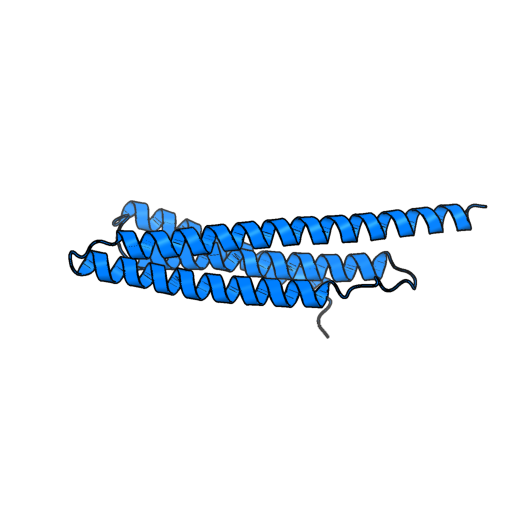VAL A 1 120 ? -11.906 -11.547 9.804 1.00 83.75 120 VAL A CA 1
ATOM 920 C C . VAL A 1 120 ? -10.876 -10.475 9.442 1.00 83.75 120 VAL A C 1
ATOM 922 O O . VAL A 1 120 ? -10.331 -10.476 8.335 1.00 83.75 120 VAL A O 1
ATOM 925 N N . LEU A 1 121 ? -10.582 -9.578 10.382 1.00 83.06 121 LEU A N 1
ATOM 926 C CA . LEU A 1 121 ? -9.577 -8.529 10.240 1.00 83.06 121 LEU A CA 1
ATOM 927 C C . LEU A 1 121 ? -8.169 -9.098 10.028 1.00 83.06 121 LEU A C 1
ATOM 929 O O . LEU A 1 121 ? -7.480 -8.721 9.077 1.00 83.06 121 LEU A O 1
ATOM 933 N N . ILE A 1 122 ? -7.757 -10.036 10.884 1.00 85.38 122 ILE A N 1
ATOM 934 C CA . ILE A 1 122 ? -6.441 -10.683 10.814 1.00 85.38 122 ILE A CA 1
ATOM 935 C C . ILE A 1 122 ? -6.303 -11.481 9.515 1.00 85.38 122 ILE A C 1
ATOM 937 O O . ILE A 1 122 ? -5.263 -11.411 8.857 1.00 85.38 122 ILE A O 1
ATOM 941 N N . MET A 1 123 ? -7.353 -12.197 9.103 1.00 87.50 123 MET A N 1
ATOM 942 C CA . MET A 1 123 ? -7.367 -12.934 7.840 1.00 87.50 123 MET A CA 1
ATOM 943 C C . MET A 1 123 ? -7.200 -11.994 6.638 1.00 87.50 123 MET A C 1
ATOM 945 O O . MET A 1 123 ? -6.406 -12.280 5.740 1.00 87.50 123 MET A O 1
ATOM 949 N N . GLY A 1 124 ? -7.905 -10.858 6.634 1.00 84.06 124 GLY A N 1
ATOM 950 C CA . GLY A 1 124 ? -7.774 -9.838 5.594 1.00 84.06 124 GLY A CA 1
ATOM 951 C C . GLY A 1 124 ? -6.345 -9.309 5.480 1.00 84.06 124 GLY A C 1
ATOM 952 O O . GLY A 1 124 ? -5.799 -9.257 4.378 1.00 84.06 124 GLY A O 1
ATOM 953 N N . LEU A 1 125 ? -5.718 -9.000 6.618 1.00 87.06 125 LEU A N 1
ATOM 954 C CA . LEU A 1 125 ? -4.332 -8.539 6.675 1.00 87.06 125 LEU A CA 1
ATOM 955 C C . LEU A 1 125 ? -3.343 -9.609 6.186 1.00 87.06 125 LEU A C 1
ATOM 957 O O . LEU A 1 125 ? -2.430 -9.303 5.423 1.00 87.06 125 LEU A O 1
ATOM 961 N N . ALA A 1 126 ? -3.521 -10.870 6.586 1.00 89.56 126 ALA A N 1
ATOM 962 C CA . ALA A 1 126 ? -2.643 -11.965 6.173 1.00 89.56 126 ALA A CA 1
ATOM 963 C C . ALA A 1 126 ? -2.652 -12.163 4.649 1.00 89.56 126 ALA A C 1
ATOM 965 O O . ALA A 1 126 ? -1.596 -12.293 4.026 1.00 89.56 126 ALA A O 1
ATOM 966 N N . ILE A 1 127 ? -3.841 -12.126 4.041 1.00 86.88 127 ILE A N 1
ATOM 967 C CA . ILE A 1 127 ? -4.010 -12.222 2.587 1.00 86.88 127 ILE A CA 1
ATOM 968 C C . ILE A 1 127 ? -3.373 -11.014 1.888 1.00 86.88 127 ILE A C 1
ATOM 970 O O . ILE A 1 127 ? -2.702 -11.173 0.867 1.00 86.88 127 ILE A O 1
ATOM 974 N N . GLN A 1 128 ? -3.541 -9.817 2.451 1.00 85.69 128 GLN A N 1
ATOM 975 C CA . GLN A 1 128 ? -2.963 -8.588 1.917 1.00 85.69 128 GLN A CA 1
ATOM 976 C C . GLN A 1 128 ? -1.427 -8.634 1.900 1.00 85.69 128 GLN A C 1
ATOM 978 O O . GLN A 1 128 ? -0.804 -8.336 0.881 1.00 85.69 128 GLN A O 1
ATOM 983 N N . VAL A 1 129 ? -0.809 -9.082 2.997 1.00 86.19 129 VAL A N 1
ATOM 984 C CA . VAL A 1 129 ? 0.651 -9.240 3.090 1.00 86.19 129 VAL A CA 1
ATOM 985 C C . VAL A 1 129 ? 1.155 -10.302 2.111 1.00 86.19 129 VAL A C 1
ATOM 987 O O . VAL A 1 129 ? 2.153 -10.067 1.433 1.00 86.19 129 VAL A O 1
ATOM 990 N N . ALA A 1 130 ? 0.463 -11.438 1.983 1.00 88.81 130 ALA A N 1
ATOM 991 C CA . ALA A 1 130 ? 0.826 -12.470 1.010 1.00 88.81 130 ALA A CA 1
ATOM 992 C C . ALA A 1 130 ? 0.794 -11.931 -0.432 1.00 88.81 130 ALA A C 1
ATOM 994 O O 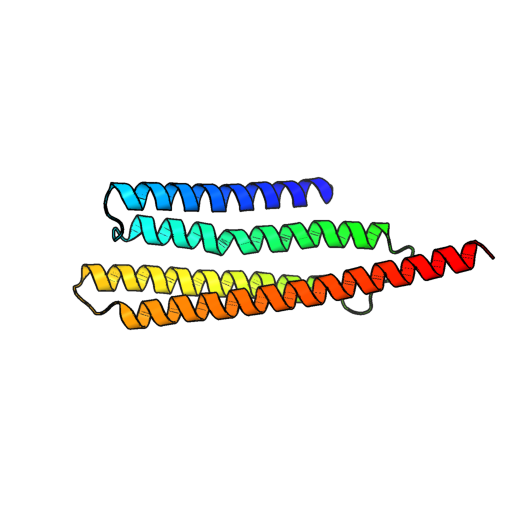. ALA A 1 130 ? 1.756 -12.099 -1.179 1.00 88.81 130 ALA A O 1
ATOM 995 N N . ALA A 1 131 ? -0.263 -11.198 -0.796 1.00 84.56 131 ALA A N 1
ATOM 996 C CA . ALA A 1 131 ? -0.389 -10.566 -2.108 1.00 84.56 131 ALA A CA 1
ATOM 997 C C . ALA A 1 131 ? 0.715 -9.524 -2.370 1.00 84.56 131 ALA A C 1
ATOM 999 O O . ALA A 1 131 ? 1.253 -9.441 -3.476 1.00 84.56 131 ALA A O 1
ATOM 1000 N N . PHE A 1 132 ? 1.090 -8.748 -1.350 1.00 82.94 132 PHE A N 1
ATOM 1001 C CA . PHE A 1 132 ? 2.185 -7.786 -1.444 1.00 82.94 132 PHE A CA 1
ATOM 1002 C C . PHE A 1 132 ? 3.551 -8.464 -1.648 1.00 82.94 132 PHE A C 1
ATOM 1004 O O . PHE A 1 132 ? 4.355 -7.998 -2.459 1.00 82.94 132 PHE A O 1
ATOM 1011 N N . LEU A 1 133 ? 3.812 -9.579 -0.959 1.00 87.25 133 LEU A N 1
ATOM 1012 C CA . LEU A 1 133 ? 5.039 -10.361 -1.137 1.00 87.25 133 LEU A CA 1
ATOM 1013 C C . LEU A 1 133 ? 5.140 -10.943 -2.552 1.00 87.25 133 LEU A C 1
ATOM 1015 O O . LEU A 1 133 ? 6.178 -10.788 -3.199 1.00 87.25 133 LEU A O 1
ATOM 1019 N N . ASP A 1 134 ? 4.057 -11.527 -3.064 1.00 86.00 134 ASP A N 1
ATOM 1020 C CA . ASP A 1 134 ? 3.994 -12.021 -4.444 1.00 86.00 134 ASP A CA 1
ATOM 1021 C C . ASP A 1 134 ? 4.273 -10.897 -5.451 1.00 86.00 134 ASP A C 1
ATOM 1023 O O . ASP A 1 134 ? 5.049 -11.061 -6.400 1.00 86.00 134 ASP A O 1
ATOM 1027 N N . PHE A 1 135 ? 3.703 -9.714 -5.214 1.00 82.00 135 PHE A N 1
ATOM 1028 C CA . PHE A 1 135 ? 3.954 -8.536 -6.035 1.00 82.00 135 PHE A CA 1
ATOM 1029 C C . PHE A 1 135 ? 5.437 -8.111 -6.035 1.00 82.00 135 PHE A C 1
ATOM 1031 O O . PHE A 1 135 ? 5.984 -7.770 -7.094 1.00 82.00 135 PHE A O 1
ATOM 1038 N N . LEU A 1 136 ? 6.111 -8.148 -4.880 1.00 82.88 136 LEU A N 1
ATOM 1039 C CA . LEU A 1 136 ? 7.541 -7.843 -4.781 1.00 82.88 136 LEU A CA 1
ATOM 1040 C C . LEU A 1 136 ? 8.395 -8.844 -5.562 1.00 82.88 136 LEU A C 1
ATOM 1042 O O . LEU A 1 136 ? 9.301 -8.425 -6.284 1.00 82.88 136 LEU A O 1
ATOM 1046 N N . VAL A 1 137 ? 8.086 -10.140 -5.478 1.00 86.81 137 VAL A N 1
ATOM 1047 C CA . VAL A 1 137 ? 8.813 -11.192 -6.207 1.00 86.81 137 VAL A CA 1
ATOM 1048 C C . VAL A 1 137 ? 8.680 -11.003 -7.718 1.00 86.81 137 VAL A C 1
ATOM 1050 O O . VAL A 1 137 ? 9.684 -10.989 -8.432 1.00 86.81 137 VAL A O 1
ATOM 1053 N N . VAL A 1 138 ? 7.461 -10.780 -8.220 1.00 82.25 138 VAL A N 1
ATOM 1054 C CA . VAL A 1 138 ? 7.223 -10.530 -9.654 1.00 82.25 138 VAL A CA 1
ATOM 1055 C C . VAL A 1 138 ? 7.946 -9.264 -10.120 1.00 82.25 138 VAL A C 1
ATOM 1057 O O . VAL A 1 138 ? 8.554 -9.251 -11.193 1.00 82.25 138 VAL A O 1
ATOM 1060 N N . SER A 1 139 ? 7.910 -8.204 -9.309 1.00 77.06 139 SER A N 1
ATOM 1061 C CA . SER A 1 139 ? 8.612 -6.953 -9.607 1.00 77.06 139 SER A CA 1
ATOM 1062 C C . SER A 1 139 ? 10.124 -7.149 -9.675 1.00 77.06 139 SER A C 1
ATOM 1064 O O . SER A 1 139 ? 10.763 -6.630 -10.589 1.00 77.06 139 SER A O 1
ATOM 1066 N N . TRP A 1 140 ? 10.690 -7.924 -8.749 1.00 82.81 140 TRP A N 1
ATOM 1067 C CA . TRP A 1 140 ? 12.113 -8.244 -8.717 1.00 82.81 140 TRP A CA 1
ATOM 1068 C C . TRP A 1 140 ? 12.554 -9.017 -9.963 1.00 82.81 140 TRP A C 1
ATOM 1070 O O . TRP A 1 140 ? 13.498 -8.607 -10.635 1.00 82.81 140 TRP A O 1
ATOM 1080 N N . ILE A 1 141 ? 11.824 -10.075 -10.332 1.00 84.44 141 ILE A N 1
ATOM 1081 C CA . ILE A 1 141 ? 12.111 -10.888 -11.528 1.00 84.44 141 ILE A CA 1
ATOM 1082 C C . ILE A 1 141 ? 12.084 -10.030 -12.797 1.00 84.44 141 ILE A C 1
ATOM 1084 O O . ILE A 1 141 ? 12.931 -10.179 -13.680 1.00 84.44 141 ILE A O 1
ATOM 1088 N N . LEU A 1 142 ? 11.119 -9.113 -12.902 1.00 77.19 142 LEU A N 1
ATOM 1089 C CA . LEU A 1 142 ? 11.008 -8.227 -14.055 1.00 77.19 142 LEU A CA 1
ATOM 1090 C C . LEU A 1 142 ? 12.197 -7.261 -14.159 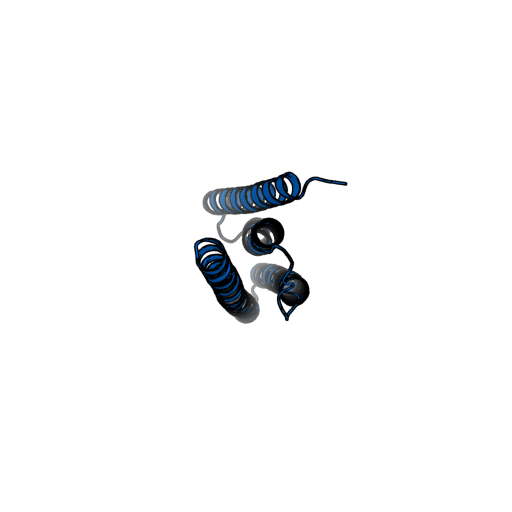1.00 77.19 142 LEU A C 1
ATOM 1092 O O . LEU A 1 142 ? 12.671 -6.992 -15.264 1.00 77.19 142 LEU A O 1
ATOM 1096 N N . VAL A 1 143 ? 12.660 -6.729 -13.025 1.00 76.19 143 VAL A N 1
ATOM 1097 C CA . VAL A 1 143 ? 13.840 -5.858 -12.976 1.00 76.19 143 VAL A CA 1
ATOM 1098 C C . VAL A 1 143 ? 15.085 -6.634 -13.387 1.00 76.19 143 VAL A C 1
ATOM 1100 O O . VAL A 1 143 ? 15.798 -6.173 -14.274 1.00 76.19 143 VAL A O 1
ATOM 1103 N N . ASP A 1 144 ? 15.304 -7.814 -12.810 1.00 81.00 144 ASP A N 1
ATOM 1104 C CA . ASP A 1 144 ? 16.450 -8.675 -13.117 1.00 81.00 144 ASP A CA 1
ATOM 1105 C C . ASP A 1 144 ? 16.496 -9.049 -14.608 1.00 81.00 144 ASP A C 1
ATOM 1107 O O . ASP A 1 144 ? 17.499 -8.830 -15.290 1.00 81.00 144 ASP A O 1
ATOM 1111 N N . SER A 1 145 ? 15.349 -9.453 -15.164 1.00 77.44 145 SER A N 1
ATOM 1112 C CA . SER A 1 145 ? 15.200 -9.739 -16.598 1.00 77.44 145 SER A CA 1
ATOM 1113 C C . SER A 1 145 ? 15.534 -8.525 -17.475 1.00 77.44 145 SER A C 1
AT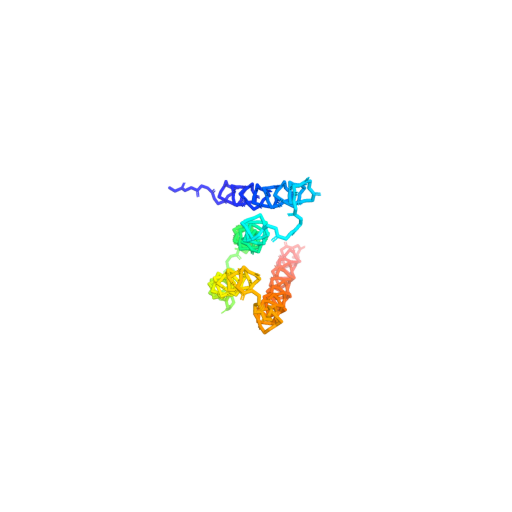OM 1115 O O . SER A 1 145 ? 16.114 -8.665 -18.553 1.00 77.44 145 SER A O 1
ATOM 1117 N N . GLY A 1 146 ? 15.166 -7.319 -17.029 1.00 72.75 146 GLY A N 1
ATOM 1118 C CA . GLY A 1 146 ? 15.475 -6.072 -17.726 1.00 72.75 146 GLY A CA 1
ATOM 1119 C C . GLY A 1 146 ? 16.959 -5.702 -17.673 1.00 72.75 146 GLY A C 1
ATOM 1120 O O . GLY A 1 146 ? 17.501 -5.227 -18.672 1.00 72.75 146 GLY A O 1
ATOM 1121 N N . VAL A 1 147 ? 17.620 -5.938 -16.536 1.00 75.56 147 VAL A N 1
ATOM 1122 C CA . VAL A 1 147 ? 19.059 -5.690 -16.352 1.00 75.56 147 VAL A CA 1
ATOM 1123 C C . VAL A 1 147 ? 19.881 -6.668 -17.187 1.00 75.56 147 VAL A C 1
ATOM 1125 O O . VAL A 1 147 ? 20.733 -6.231 -17.957 1.00 75.56 147 VAL A O 1
ATOM 1128 N N . CYS A 1 148 ? 19.567 -7.964 -17.131 1.00 74.06 148 CYS A N 1
ATOM 1129 C CA . CYS A 1 148 ? 20.259 -8.989 -17.912 1.00 74.06 148 CYS A CA 1
ATOM 1130 C C . CYS A 1 148 ? 20.156 -8.718 -19.426 1.00 74.06 148 CYS A C 1
ATOM 1132 O O . CYS A 1 148 ? 21.150 -8.771 -20.155 1.00 74.06 148 CYS A O 1
ATOM 1134 N N . ALA A 1 149 ? 18.972 -8.319 -19.905 1.00 72.62 149 ALA A N 1
ATOM 1135 C CA . ALA A 1 149 ? 18.789 -7.924 -21.301 1.00 72.62 149 ALA A CA 1
ATOM 1136 C C . ALA A 1 149 ? 19.655 -6.712 -21.696 1.00 72.62 149 ALA A C 1
ATOM 1138 O O . ALA A 1 149 ? 20.130 -6.644 -22.831 1.00 72.62 149 ALA A O 1
ATOM 1139 N N . ALA A 1 150 ? 19.880 -5.765 -20.781 1.00 70.81 150 ALA A N 1
ATOM 1140 C CA . ALA A 1 150 ? 20.723 -4.600 -21.031 1.00 70.81 150 ALA A CA 1
ATOM 1141 C C . ALA A 1 150 ? 22.218 -4.957 -21.090 1.00 70.81 150 ALA A C 1
ATOM 1143 O O . ALA A 1 150 ? 22.927 -4.443 -21.957 1.00 70.81 150 ALA A O 1
ATOM 1144 N N . GLU A 1 151 ? 22.693 -5.868 -20.234 1.00 75.69 151 GLU A N 1
ATOM 1145 C CA . GLU A 1 151 ? 24.089 -6.332 -20.250 1.00 75.69 151 GLU A CA 1
ATOM 1146 C C . GLU A 1 151 ? 24.455 -7.010 -21.577 1.00 75.69 151 GLU A C 1
ATOM 1148 O O . GLU A 1 151 ? 25.487 -6.692 -22.174 1.00 75.69 151 GLU A O 1
ATOM 1153 N N . HIS A 1 152 ? 23.566 -7.850 -22.114 1.00 74.00 152 HIS A N 1
ATOM 1154 C CA . HIS A 1 152 ? 23.764 -8.480 -23.422 1.00 74.00 152 HIS A CA 1
ATOM 1155 C C . HIS A 1 152 ? 23.898 -7.464 -24.572 1.00 74.00 152 HIS A C 1
ATOM 1157 O O . HIS A 1 152 ? 24.679 -7.676 -25.501 1.00 74.00 152 HIS A O 1
ATOM 1163 N N . GLN A 1 153 ? 23.175 -6.338 -24.521 1.00 70.31 153 GLN A N 1
ATOM 1164 C CA . GLN A 1 153 ? 23.275 -5.281 -25.539 1.00 70.31 153 GLN A CA 1
ATOM 1165 C C . GLN A 1 153 ? 24.598 -4.510 -25.449 1.00 70.31 153 GLN A C 1
ATOM 1167 O O . GLN A 1 153 ? 25.146 -4.100 -26.473 1.00 70.31 153 GLN A O 1
ATOM 1172 N N . LEU A 1 154 ? 25.123 -4.314 -24.237 1.00 75.31 154 LEU A N 1
ATOM 1173 C CA . LEU A 1 154 ? 26.416 -3.661 -24.032 1.00 75.31 154 LEU A CA 1
ATOM 1174 C C . LEU A 1 154 ? 27.565 -4.530 -24.552 1.00 75.31 154 LEU A C 1
ATOM 1176 O O . LEU A 1 154 ? 28.453 -4.013 -25.228 1.00 75.31 154 LEU A O 1
ATOM 1180 N N . GLN A 1 155 ? 27.511 -5.844 -24.320 1.00 75.38 155 GLN A N 1
ATOM 1181 C CA . GLN A 1 155 ? 28.505 -6.778 -24.852 1.00 75.38 155 GLN A CA 1
ATOM 1182 C C . GLN A 1 155 ? 28.470 -6.857 -26.386 1.00 75.38 155 GLN A C 1
ATOM 1184 O O . GLN A 1 155 ? 29.522 -6.834 -27.018 1.00 75.38 155 GLN A O 1
ATOM 1189 N N . ALA A 1 156 ? 27.282 -6.861 -27.001 1.00 73.38 156 ALA A N 1
ATOM 1190 C CA . ALA A 1 156 ? 27.138 -6.911 -28.459 1.00 73.38 156 ALA A CA 1
ATOM 1191 C C . ALA A 1 156 ? 27.619 -5.641 -29.187 1.00 73.38 156 ALA A C 1
ATOM 1193 O O . ALA A 1 156 ? 27.917 -5.696 -30.375 1.00 73.38 156 ALA A O 1
ATOM 1194 N N . LYS A 1 157 ? 27.675 -4.492 -28.501 1.00 70.12 157 LYS A N 1
ATOM 1195 C CA . LYS A 1 157 ? 28.133 -3.216 -29.077 1.00 70.12 157 LYS A CA 1
ATOM 1196 C C . LYS A 1 157 ? 29.630 -2.952 -28.853 1.00 70.12 157 LYS A C 1
ATOM 1198 O O . LYS A 1 157 ? 30.174 -2.031 -29.455 1.00 70.12 157 LYS A O 1
ATOM 1203 N N . GLY A 1 158 ? 30.264 -3.710 -27.955 1.00 65.94 158 GLY A N 1
ATOM 1204 C CA . GLY A 1 158 ? 31.695 -3.629 -27.652 1.00 65.94 158 GLY A CA 1
ATOM 1205 C C . GLY A 1 158 ? 32.585 -4.570 -28.476 1.00 65.94 158 GLY A C 1
ATOM 1206 O O . GLY A 1 158 ? 33.803 -4.497 -28.324 1.00 65.94 158 GLY A O 1
ATOM 1207 N N . SER A 1 159 ? 31.997 -5.431 -29.316 1.00 50.44 159 SER A N 1
ATOM 1208 C CA . SER A 1 159 ? 32.679 -6.311 -30.283 1.00 50.44 159 SER A CA 1
ATOM 1209 C C . SER A 1 159 ? 32.500 -5.813 -31.711 1.00 50.44 159 SER A C 1
ATOM 1211 O O . SER A 1 159 ? 33.335 -6.233 -32.541 1.00 50.44 159 SER A O 1
#

Organism: NCBI:txid2026836

Radius of gyration: 20.5 Å; chains: 1; bounding box: 56×29×57 Å

InterPro domains:
  IPR007568 RTA-like protein [PF04479] (13-140)
  IPR007568 RTA-like protein [PTHR31465] (2-142)

Sequence (159 aa):
MVRPRRAGAILIIFGVMFEAVGFIMRALSSQVDPYLLPYFMCQYFFIVVALVFFAAAIYLALSWLLLGVSGRHKPPVSPRLILIIFVCFDIVCTIIQVAGAASIGTAESNDQDPSPANDVLIMGLAIQVAAFLDFLVVSWILVDSGVCAAEHQLQAKGS

Foldseek 3Di:
DDDLVVLLVVLLVQLVVLQVQLVVLCVVCVPPPVLPLVSVLSSLLSNLCSLLSNLVSVVSVLVVVLVVLDPPDDDPDDLVVLSVVLSVLSVVLSVQLSVLSNVLSVCVVVVHDSVVSVVSNVVSVVVNVVSVVVNVVVSVVVVVVSVVVSVVVVVVVVD

Secondary structure (DSSP, 8-state):
---HHHHHHHHHHHHHHHHHHHHHHHHHHHHH-TT-HHHHHHHHHHHHHHHHHHHHHHHHHHHHHHHHH-SS---SS-HHHHHHHHHHHHHHHHHHHHHHHHHHHHHHTTT---HHHHHHHHHHHHHHHHHHHHHHHHHHHHHHHHHHHHHHHHHHH--